Protein AF-X0USW8-F1 (afdb_monomer_lite)

pLDDT: mean 79.64, std 15.4, range [32.97, 94.69]

Radius of gyration: 27.06 Å; chains: 1; bounding box: 82×54×66 Å

Organism: NCBI:txid412755

Secondary structure (DSSP, 8-state):
-PPP---------TT-PPPPPPGGGTS-TTTTSPBPSS-S-----HHHHHTTS------TT---S-----SSS--S--SSGGGTTSSBPPPPP-PPPPPPPPPTT--SPEETTEESS--PPPSS-----

Structure (mmCIF, N/CA/C/O backbone):
data_AF-X0USW8-F1
#
_entry.id   AF-X0USW8-F1
#
loop_
_atom_site.group_PDB
_atom_site.id
_atom_site.type_symbol
_atom_site.label_atom_id
_atom_site.label_alt_id
_atom_site.label_comp_id
_atom_site.label_asym_id
_atom_site.label_entity_id
_atom_site.label_seq_id
_atom_site.pdbx_PDB_ins_code
_atom_site.Cartn_x
_atom_site.Cartn_y
_atom_site.Cartn_z
_atom_site.occupancy
_atom_site.B_iso_or_equiv
_atom_site.auth_seq_id
_atom_site.auth_comp_id
_atom_site.auth_asym_id
_atom_site.auth_atom_id
_atom_site.pdbx_PDB_model_num
ATOM 1 N N . LEU A 1 1 ? -56.163 -27.205 35.505 1.00 39.22 1 LEU A N 1
ATOM 2 C CA . LEU A 1 1 ? -54.730 -26.839 35.547 1.00 39.22 1 LEU A CA 1
ATOM 3 C C . LEU A 1 1 ? -53.957 -27.909 34.789 1.00 39.22 1 LEU A C 1
ATOM 5 O O . LEU A 1 1 ? -53.684 -28.963 35.344 1.00 39.22 1 LEU A O 1
ATOM 9 N N . SER A 1 2 ? -53.730 -27.696 33.495 1.00 36.34 2 SER A N 1
ATOM 10 C CA . SER A 1 2 ? -52.911 -28.572 32.652 1.00 36.34 2 SER A CA 1
ATOM 11 C C . SER A 1 2 ? -51.449 -28.159 32.802 1.00 36.34 2 SER A C 1
ATOM 13 O O . SER A 1 2 ? -51.096 -27.026 32.482 1.00 36.34 2 SER A O 1
ATOM 15 N N . ILE A 1 3 ? -50.621 -29.057 33.325 1.00 52.28 3 ILE A N 1
ATOM 16 C CA . ILE A 1 3 ? -49.174 -28.863 33.450 1.00 52.28 3 ILE A CA 1
ATOM 17 C C . ILE A 1 3 ? -48.558 -29.189 32.080 1.00 52.28 3 ILE A C 1
ATOM 19 O O . ILE A 1 3 ? -48.765 -30.309 31.605 1.00 52.28 3 ILE A O 1
ATOM 23 N N . PRO A 1 4 ? -47.839 -28.267 31.415 1.00 47.16 4 PRO A N 1
ATOM 24 C CA . PRO A 1 4 ? -47.125 -28.609 30.197 1.00 47.16 4 PRO A CA 1
ATOM 25 C C . PRO A 1 4 ? -45.901 -29.451 30.573 1.00 47.16 4 PRO A C 1
ATOM 27 O O . PRO A 1 4 ? -45.059 -29.032 31.365 1.00 47.16 4 PRO A O 1
ATOM 30 N N . PHE A 1 5 ? -45.821 -30.661 30.024 1.00 47.00 5 PHE A N 1
ATOM 31 C CA . PHE A 1 5 ? -44.602 -31.461 30.047 1.00 47.00 5 PHE A CA 1
ATOM 32 C C . PHE A 1 5 ? -43.583 -30.804 29.114 1.00 47.00 5 PHE A C 1
ATOM 34 O O . PHE A 1 5 ? -43.741 -30.826 27.894 1.00 47.00 5 PHE A O 1
ATOM 41 N N . THR A 1 6 ? -42.536 -30.223 29.689 1.00 54.12 6 THR A N 1
ATOM 42 C CA . THR A 1 6 ? -41.354 -29.754 28.963 1.00 54.12 6 THR A CA 1
ATOM 43 C C . THR A 1 6 ? -40.544 -30.979 28.534 1.00 54.12 6 THR A C 1
ATOM 45 O O . THR A 1 6 ? -39.640 -31.430 29.233 1.00 54.12 6 THR A O 1
ATOM 48 N N . GLY A 1 7 ? -40.934 -31.595 27.418 1.00 50.91 7 GLY A N 1
ATOM 49 C CA . GLY A 1 7 ? -40.120 -32.606 26.752 1.00 50.91 7 GLY A CA 1
ATOM 50 C C . GLY A 1 7 ? -38.860 -31.954 26.187 1.00 50.91 7 GLY A C 1
ATOM 51 O O . GLY A 1 7 ? -38.938 -30.891 25.576 1.00 50.91 7 GLY A O 1
ATOM 52 N N . ASN A 1 8 ? -37.704 -32.578 26.414 1.00 57.88 8 ASN A N 1
ATOM 53 C CA . ASN A 1 8 ? -36.429 -32.193 25.815 1.00 57.88 8 ASN A CA 1
ATOM 54 C C . ASN A 1 8 ? -36.551 -32.209 24.284 1.00 57.88 8 ASN A C 1
ATOM 56 O O . ASN A 1 8 ? -36.412 -33.261 23.661 1.00 57.88 8 ASN A O 1
ATOM 60 N N . ASN A 1 9 ? -36.798 -31.049 23.679 1.00 51.72 9 ASN A N 1
ATOM 61 C CA . ASN A 1 9 ? -36.673 -30.862 22.240 1.00 51.72 9 ASN A CA 1
ATOM 62 C C . ASN A 1 9 ? -35.176 -30.831 21.909 1.00 51.72 9 ASN A C 1
ATOM 64 O O . ASN A 1 9 ? -34.565 -29.769 21.844 1.00 51.72 9 ASN A O 1
ATOM 68 N N . MET A 1 10 ? -34.561 -32.005 21.768 1.00 60.75 10 MET A N 1
ATOM 69 C CA . MET A 1 10 ? -33.287 -32.105 21.063 1.00 60.75 10 MET A CA 1
ATOM 70 C C . MET A 1 10 ? -33.632 -31.975 19.587 1.00 60.75 10 MET A C 1
ATOM 72 O O . MET A 1 10 ? -34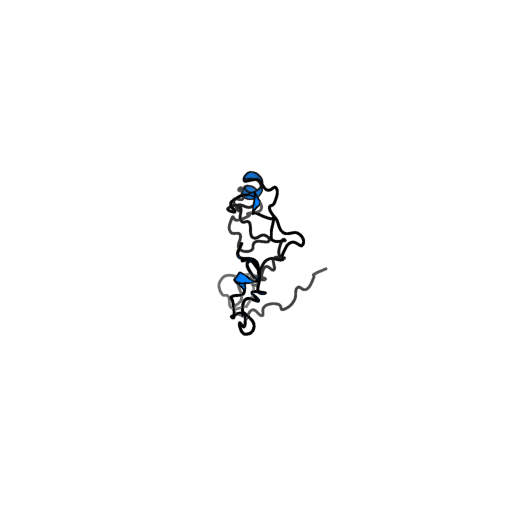.186 -32.898 18.991 1.00 60.75 10 MET A O 1
ATOM 76 N N . GLU A 1 11 ? -33.409 -30.791 19.031 1.00 62.09 11 GLU A N 1
ATOM 77 C CA . GLU A 1 11 ? -33.626 -30.548 17.612 1.00 62.09 11 GLU A CA 1
ATOM 78 C C . GLU A 1 11 ? -32.798 -31.575 16.823 1.00 62.09 11 GLU A C 1
ATOM 80 O O . GLU A 1 11 ? -31.594 -31.705 17.040 1.00 62.09 11 GLU A O 1
ATOM 85 N N . GLY A 1 12 ? -33.465 -32.403 16.013 1.00 58.53 12 GLY A N 1
ATOM 86 C CA . GLY A 1 12 ? -32.943 -33.647 15.433 1.00 58.53 12 GLY A CA 1
ATOM 87 C C . GLY A 1 12 ? -31.860 -33.479 14.360 1.00 58.53 12 GLY A C 1
ATOM 88 O O . GLY A 1 12 ? -31.907 -34.155 13.336 1.00 58.53 12 GLY A O 1
ATOM 89 N N . TYR A 1 13 ? -30.873 -32.612 14.577 1.00 63.47 13 TYR A N 1
ATOM 90 C CA . TYR A 1 13 ? -29.793 -32.281 13.643 1.00 63.47 13 TYR A CA 1
ATOM 91 C C . TYR A 1 13 ? -28.640 -33.301 13.618 1.00 63.47 13 TYR A C 1
ATOM 93 O O . TYR A 1 13 ? -27.564 -33.003 13.113 1.00 63.47 13 TYR A O 1
ATOM 101 N N . ALA A 1 14 ? -28.843 -34.523 14.119 1.00 61.31 14 ALA A N 1
ATOM 102 C CA . ALA A 1 14 ? -27.782 -35.528 14.262 1.00 61.31 14 ALA A CA 1
ATOM 103 C C . ALA A 1 14 ? -27.168 -36.020 12.931 1.00 61.31 14 ALA A C 1
ATOM 105 O O . ALA A 1 14 ? -26.154 -36.709 12.960 1.00 61.31 14 ALA A O 1
ATOM 106 N N . ASN A 1 15 ? -27.771 -35.684 11.784 1.00 61.00 15 ASN A N 1
ATOM 107 C CA . ASN A 1 15 ? -27.358 -36.155 10.458 1.00 61.00 15 ASN A CA 1
ATOM 108 C C . ASN A 1 15 ? -27.121 -35.027 9.437 1.00 61.00 15 ASN A C 1
ATOM 110 O O . ASN A 1 15 ? -27.090 -35.288 8.235 1.00 61.00 15 ASN A O 1
ATOM 114 N N . LEU A 1 16 ? -26.978 -33.778 9.889 1.00 69.62 16 LEU A N 1
ATOM 115 C CA . LEU A 1 16 ? -26.584 -32.681 9.008 1.00 69.62 16 LEU A CA 1
ATOM 116 C C . LEU A 1 16 ? -25.060 -32.606 8.958 1.00 69.62 16 LEU A C 1
ATOM 118 O O . LEU A 1 16 ? -24.411 -32.224 9.929 1.00 69.62 16 LEU A O 1
ATOM 122 N N . THR A 1 17 ? -24.484 -32.984 7.823 1.00 67.44 17 THR A N 1
ATOM 123 C CA . THR A 1 17 ? -23.105 -32.619 7.501 1.00 67.44 17 THR A CA 1
ATOM 124 C C . THR A 1 17 ? -23.129 -31.165 7.029 1.00 67.44 17 THR A C 1
ATOM 126 O O . THR A 1 17 ? -23.944 -30.855 6.154 1.00 67.44 17 THR A O 1
ATOM 129 N N . PRO A 1 18 ? -22.309 -30.261 7.593 1.00 74.00 18 PRO A N 1
ATOM 130 C CA . PRO A 1 18 ? -22.122 -28.940 7.005 1.00 74.00 18 PRO A CA 1
ATOM 131 C C . PRO A 1 18 ? -21.767 -29.113 5.523 1.00 74.00 18 PRO A C 1
ATOM 133 O O . PRO A 1 18 ? -20.947 -29.969 5.192 1.00 74.00 18 PRO A O 1
ATOM 136 N N . GLY A 1 19 ? -22.443 -28.379 4.638 1.00 75.75 19 GLY A N 1
ATOM 137 C CA . GLY A 1 19 ? -22.086 -28.370 3.220 1.00 75.75 19 GLY A CA 1
ATOM 138 C C . GLY A 1 19 ? -20.717 -27.724 3.005 1.00 75.75 19 GLY A C 1
ATOM 139 O O . GLY A 1 19 ? -20.205 -27.047 3.893 1.00 75.75 19 GLY A O 1
ATOM 140 N N . ASP A 1 20 ? -20.139 -27.914 1.821 1.00 81.56 20 ASP A N 1
ATOM 141 C CA . ASP A 1 20 ? -18.942 -27.173 1.427 1.00 81.56 20 ASP A CA 1
ATOM 142 C C . ASP A 1 20 ? -19.333 -25.726 1.103 1.00 81.56 20 ASP A C 1
ATOM 144 O O . ASP A 1 20 ? -20.121 -25.471 0.186 1.00 81.56 20 ASP A O 1
ATOM 148 N N . TYR A 1 21 ? -18.780 -24.786 1.863 1.00 84.12 21 TYR A N 1
ATOM 149 C CA . TYR A 1 21 ? -18.950 -23.354 1.648 1.00 84.12 21 TYR A CA 1
ATOM 150 C C . TYR A 1 21 ? -17.705 -22.768 0.970 1.00 84.12 21 TYR A C 1
ATOM 152 O O . TYR A 1 21 ? -16.600 -23.299 1.121 1.00 84.12 21 TYR A O 1
ATOM 160 N N . PRO A 1 22 ? -17.848 -21.696 0.174 1.00 84.38 22 PRO A N 1
ATOM 161 C CA . PRO A 1 22 ? -16.693 -20.975 -0.338 1.00 84.38 22 PRO A CA 1
ATOM 162 C C . PRO A 1 22 ? -15.870 -20.396 0.819 1.00 84.38 22 PRO A C 1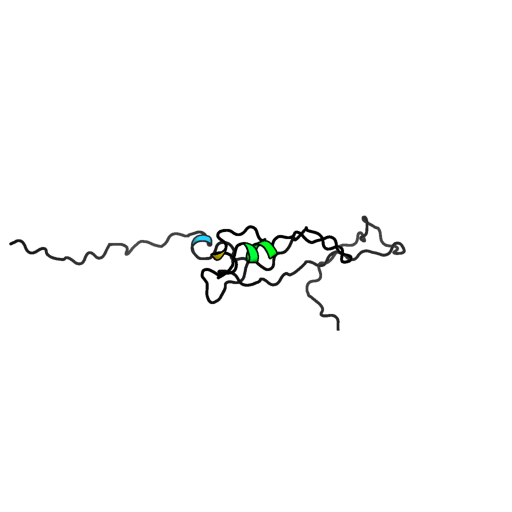
ATOM 164 O O . PRO A 1 22 ? -16.414 -19.962 1.826 1.00 84.38 22 PRO A O 1
ATOM 167 N N . ILE A 1 23 ? -14.549 -20.301 0.637 1.00 83.44 23 ILE A N 1
ATOM 168 C CA . ILE A 1 23 ? -13.623 -19.767 1.653 1.00 83.44 23 ILE A CA 1
ATOM 169 C C . ILE A 1 23 ? -14.012 -18.368 2.161 1.00 83.44 23 ILE A C 1
ATOM 171 O O . ILE A 1 23 ? -13.719 -18.024 3.299 1.00 83.44 23 ILE A O 1
ATOM 175 N N . SER A 1 24 ? -14.713 -17.574 1.345 1.00 81.62 24 SER A N 1
ATOM 176 C CA . SER A 1 24 ? -15.255 -16.264 1.727 1.00 81.62 24 SER A CA 1
ATOM 177 C C . SER A 1 24 ? -16.220 -16.300 2.912 1.00 81.62 24 SER A C 1
ATOM 179 O O . SER A 1 24 ? -16.473 -15.252 3.501 1.00 81.62 24 SER A O 1
ATOM 181 N N . ASP A 1 25 ? -16.768 -17.471 3.235 1.00 83.69 25 ASP A N 1
ATOM 182 C CA . ASP A 1 25 ? -17.688 -17.662 4.355 1.00 83.69 25 ASP A CA 1
ATOM 183 C C . ASP A 1 25 ? -16.927 -17.952 5.663 1.00 83.69 25 ASP A C 1
ATOM 185 O O . ASP A 1 25 ? -17.453 -17.702 6.748 1.00 83.69 25 ASP A O 1
ATOM 189 N N . ASP A 1 26 ? -15.670 -18.401 5.562 1.00 84.00 26 ASP A N 1
ATOM 190 C CA . ASP A 1 26 ? -14.806 -18.751 6.696 1.00 84.00 26 ASP A CA 1
ATOM 191 C C . ASP A 1 26 ? -13.749 -17.679 7.011 1.00 84.00 26 ASP A C 1
ATOM 193 O O . ASP A 1 26 ? -13.251 -17.611 8.139 1.00 84.00 26 ASP A O 1
ATOM 197 N N . VAL A 1 27 ? -13.375 -16.839 6.035 1.00 85.31 27 VAL A N 1
ATOM 198 C CA . VAL A 1 27 ? -12.331 -15.810 6.195 1.00 85.31 27 VAL A CA 1
ATOM 199 C C . VAL A 1 27 ? -12.754 -14.445 5.643 1.00 85.31 27 VAL A C 1
ATOM 201 O O . VAL A 1 27 ? -13.589 -14.367 4.741 1.00 85.31 27 VAL A O 1
ATOM 204 N N . PRO A 1 28 ? -12.145 -13.341 6.124 1.00 84.62 28 PRO A N 1
ATOM 205 C CA . PRO A 1 28 ? -12.363 -12.017 5.553 1.00 84.62 28 PRO A CA 1
ATOM 206 C C . PRO A 1 28 ? -12.080 -11.961 4.043 1.00 84.62 28 PRO A C 1
ATOM 208 O O . PRO A 1 28 ? -11.155 -12.598 3.540 1.00 84.62 28 PRO A O 1
ATOM 211 N N . LEU A 1 29 ? -12.853 -11.138 3.325 1.00 86.38 29 LEU A N 1
ATOM 212 C CA . LEU A 1 29 ? -12.841 -11.054 1.856 1.00 86.38 29 LEU A CA 1
ATOM 213 C C . LEU A 1 29 ? -11.439 -10.865 1.253 1.00 86.38 29 LEU A C 1
ATOM 215 O O . LEU A 1 29 ? -11.136 -11.456 0.219 1.00 86.38 29 LEU A O 1
ATOM 219 N N . LEU A 1 30 ? -10.578 -10.070 1.895 1.00 89.38 30 LEU A N 1
ATOM 220 C CA . LEU A 1 30 ? -9.238 -9.744 1.399 1.00 89.38 30 LEU A CA 1
ATOM 221 C C . LEU A 1 30 ? -8.161 -10.589 2.091 1.00 89.38 30 LEU A C 1
ATOM 223 O O . LEU A 1 30 ? -7.213 -10.068 2.672 1.00 89.38 30 LEU A O 1
ATOM 227 N N . HIS A 1 31 ? -8.298 -11.910 2.001 1.00 87.88 31 HIS A N 1
ATOM 228 C CA . HIS A 1 31 ? -7.372 -12.897 2.574 1.00 87.88 31 HIS A CA 1
ATOM 229 C C . HIS A 1 31 ? -5.955 -12.890 1.969 1.00 87.88 31 HIS A C 1
ATOM 231 O O . HIS A 1 31 ? -5.085 -13.619 2.435 1.00 87.88 31 HIS A O 1
ATOM 2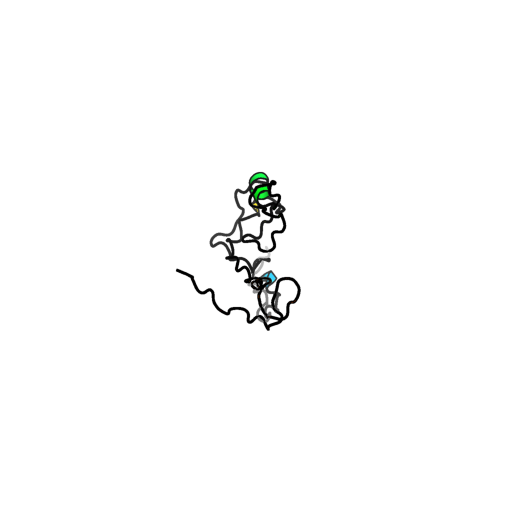37 N N . GLU A 1 32 ? -5.704 -12.065 0.949 1.00 89.06 32 GLU A N 1
ATOM 238 C CA . GLU A 1 32 ? -4.356 -11.784 0.438 1.00 89.06 32 GLU A CA 1
ATOM 239 C C . GLU A 1 32 ? -3.546 -10.833 1.343 1.00 89.06 32 GLU A C 1
ATOM 241 O O . GLU A 1 32 ? -2.328 -10.725 1.186 1.00 89.06 32 GLU A O 1
ATOM 246 N N . TYR A 1 33 ? -4.206 -10.126 2.267 1.00 92.81 33 TYR A N 1
ATOM 247 C CA . TYR A 1 33 ? -3.556 -9.275 3.261 1.00 92.81 33 TYR A CA 1
ATOM 248 C C . TYR A 1 33 ? -3.461 -10.009 4.604 1.00 92.81 33 TYR A C 1
ATOM 250 O O . TYR A 1 33 ? -4.419 -10.682 4.996 1.00 92.81 33 TYR A O 1
ATOM 258 N N . PRO A 1 34 ? -2.348 -9.866 5.348 1.00 94.19 34 PRO A N 1
ATOM 259 C CA . PRO A 1 34 ? -2.245 -10.417 6.692 1.00 94.19 34 PRO A CA 1
ATOM 260 C C . PRO A 1 34 ? -3.346 -9.858 7.601 1.00 94.19 34 PRO A C 1
ATOM 262 O O . PRO A 1 34 ? -3.692 -8.680 7.528 1.00 94.19 34 PRO A O 1
ATOM 265 N N . PHE A 1 35 ? -3.915 -10.698 8.462 1.00 93.56 35 PHE A N 1
ATOM 266 C CA . PHE A 1 35 ? -4.977 -10.277 9.375 1.00 93.56 35 PHE A CA 1
ATOM 267 C C . PHE A 1 35 ? -4.408 -9.654 10.641 1.00 93.56 35 PHE A C 1
ATOM 269 O O . PHE A 1 35 ? -3.474 -10.194 11.239 1.00 93.56 35 PHE A O 1
ATOM 276 N N . LYS A 1 36 ? -5.053 -8.581 11.109 1.00 92.19 36 LYS A N 1
ATOM 277 C CA . LYS A 1 36 ? -4.742 -8.011 12.419 1.00 92.19 36 LYS A CA 1
ATOM 278 C C . LYS A 1 36 ? -5.039 -9.014 13.520 1.00 92.19 36 LYS A C 1
ATOM 280 O O . LYS A 1 36 ? -6.099 -9.635 13.546 1.00 92.19 36 LYS A O 1
ATOM 285 N N . LYS A 1 37 ? -4.147 -9.088 14.511 1.00 92.38 37 LYS A N 1
ATOM 286 C CA . LYS A 1 37 ? -4.376 -9.889 15.728 1.00 92.38 37 LYS A CA 1
ATOM 287 C C . LYS A 1 37 ? -5.670 -9.491 16.445 1.00 92.38 37 LYS A C 1
ATOM 289 O O . LYS A 1 37 ? -6.377 -10.351 16.958 1.00 92.38 37 LYS A O 1
ATOM 294 N N . ASN A 1 38 ? -5.954 -8.191 16.486 1.00 91.62 38 ASN A N 1
ATOM 295 C CA . ASN A 1 38 ? -7.183 -7.636 17.038 1.00 91.62 38 ASN A CA 1
ATOM 296 C C . ASN A 1 38 ? -7.924 -6.926 15.905 1.00 91.62 38 ASN A C 1
ATOM 298 O O . ASN A 1 38 ? -7.539 -5.825 15.516 1.00 91.62 38 ASN A O 1
ATOM 302 N N . MET A 1 39 ? -8.948 -7.581 15.364 1.00 91.44 39 MET A N 1
ATOM 303 C CA . MET A 1 39 ? -9.805 -7.015 14.325 1.00 91.44 39 MET A CA 1
ATOM 304 C C . MET A 1 39 ? -10.911 -6.167 14.951 1.00 91.44 39 MET A C 1
ATOM 306 O O . MET A 1 39 ? -11.469 -6.528 15.990 1.00 91.44 39 MET A O 1
ATOM 310 N N . GLY A 1 40 ? -11.255 -5.059 14.306 1.00 92.06 40 GLY A N 1
ATOM 311 C CA . GLY A 1 40 ? -12.339 -4.191 14.749 1.00 92.06 40 GLY A CA 1
ATOM 312 C C . GLY A 1 40 ? -12.502 -2.978 13.848 1.00 92.06 40 GLY A C 1
ATOM 313 O O . GLY A 1 40 ? -11.902 -2.904 12.777 1.00 92.06 40 GLY A O 1
ATOM 314 N N . VAL A 1 41 ? -13.312 -2.027 14.302 1.00 93.62 41 VAL A N 1
ATOM 315 C CA . VAL A 1 41 ? -13.325 -0.683 13.723 1.00 93.62 41 VAL A CA 1
ATOM 316 C C . VAL A 1 41 ? -12.055 0.062 14.136 1.00 93.62 41 VAL A C 1
ATOM 318 O O . VAL A 1 41 ? -11.544 -0.124 15.242 1.00 93.62 41 VAL A O 1
ATOM 321 N N . SER A 1 42 ? -11.520 0.864 13.229 1.00 92.44 42 SER A N 1
ATOM 322 C CA . SER A 1 42 ? -10.430 1.794 13.484 1.00 92.44 42 SER A CA 1
ATOM 323 C C . SER A 1 42 ? -10.971 3.149 13.938 1.00 92.44 42 SER A C 1
ATOM 325 O O . SER A 1 42 ? -12.154 3.453 13.803 1.00 92.44 42 SER A O 1
ATOM 327 N N . GLU A 1 43 ? -10.072 3.991 14.439 1.00 94.69 43 GLU A N 1
ATOM 328 C CA . GLU A 1 43 ? -10.358 5.400 14.728 1.00 94.69 43 GLU A CA 1
ATOM 329 C C . GLU A 1 43 ? -10.122 6.300 13.499 1.00 94.69 43 GLU A C 1
ATOM 331 O O . GLU A 1 43 ? -10.043 7.519 13.634 1.00 94.69 43 GLU A O 1
ATOM 336 N N . ASN A 1 44 ? -9.996 5.718 12.296 1.00 93.06 44 ASN A N 1
ATOM 337 C CA . ASN A 1 44 ? -9.720 6.486 11.087 1.00 93.06 44 ASN A CA 1
ATOM 338 C C . ASN A 1 44 ? -10.876 7.430 10.755 1.00 93.06 44 ASN A C 1
ATOM 340 O O . ASN A 1 44 ? -12.044 7.040 10.659 1.00 93.06 44 ASN A O 1
ATOM 344 N N . THR A 1 45 ? -10.517 8.669 10.452 1.00 94.56 45 THR A N 1
ATOM 345 C CA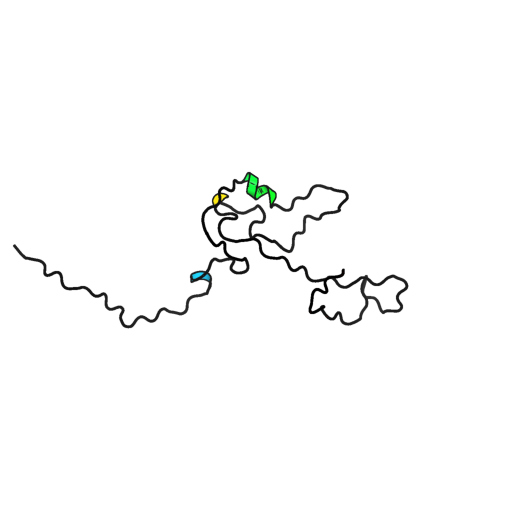 . THR A 1 45 ? -11.407 9.643 9.831 1.00 94.56 45 THR A CA 1
ATOM 346 C C . THR A 1 45 ? -11.343 9.553 8.302 1.00 94.56 45 THR A C 1
ATOM 348 O O . THR A 1 45 ? -10.453 8.934 7.712 1.00 94.56 45 THR A O 1
ATOM 351 N N . TYR A 1 46 ? -12.293 10.201 7.617 1.00 93.44 46 TYR A N 1
ATOM 352 C CA . TYR A 1 46 ? -12.211 10.359 6.160 1.00 93.44 46 TYR A CA 1
ATOM 353 C C . TYR A 1 46 ? -10.963 11.147 5.735 1.00 93.44 46 TYR A C 1
ATOM 355 O O . TYR A 1 46 ? -10.435 10.895 4.654 1.00 93.44 46 TYR A O 1
ATOM 363 N N . GLU A 1 47 ? -10.485 12.068 6.579 1.00 92.88 47 GLU A N 1
ATOM 364 C CA . GLU A 1 47 ? -9.246 12.810 6.342 1.00 92.88 47 GLU A CA 1
ATOM 365 C C . GLU A 1 47 ? -8.045 11.861 6.368 1.00 92.88 47 GLU A C 1
ATOM 367 O O . GLU A 1 47 ? -7.289 11.829 5.395 1.00 92.88 47 GLU A O 1
ATOM 372 N N . ASP A 1 48 ? -7.951 10.995 7.384 1.00 92.75 48 ASP A N 1
ATOM 373 C CA . ASP A 1 48 ? -6.886 9.986 7.486 1.00 92.75 48 ASP A CA 1
ATOM 374 C C . ASP A 1 48 ? -6.870 9.060 6.268 1.00 92.75 48 ASP A C 1
ATOM 376 O O . ASP A 1 48 ? -5.819 8.811 5.675 1.00 92.75 48 ASP A O 1
ATOM 380 N N . ASN A 1 49 ? -8.043 8.593 5.831 1.00 91.75 49 ASN A N 1
ATOM 381 C CA . ASN A 1 49 ? -8.147 7.718 4.666 1.00 91.75 49 ASN A CA 1
ATOM 382 C C . ASN A 1 49 ? -7.774 8.440 3.369 1.00 91.75 49 ASN A C 1
ATOM 384 O O . ASN A 1 49 ? -7.112 7.845 2.522 1.00 91.75 49 ASN A O 1
ATOM 388 N N . SER A 1 50 ? -8.135 9.715 3.212 1.00 89.44 50 SER A N 1
ATOM 389 C CA . SER A 1 50 ? -7.851 10.466 1.983 1.00 89.44 50 SER A CA 1
ATOM 390 C C . SER A 1 50 ? -6.352 10.556 1.658 1.00 89.44 50 SER A C 1
ATOM 392 O O . SER A 1 50 ? -5.988 10.638 0.486 1.00 89.44 50 SER A O 1
ATOM 394 N N . THR A 1 51 ? -5.480 10.452 2.669 1.00 88.69 51 THR A N 1
ATOM 395 C CA . THR A 1 51 ? -4.017 10.461 2.493 1.00 88.69 51 THR A CA 1
ATOM 396 C C . THR A 1 51 ? -3.484 9.263 1.700 1.00 88.69 51 THR A C 1
ATOM 398 O O . THR A 1 51 ? -2.427 9.361 1.082 1.00 88.69 51 THR A O 1
ATOM 401 N N . TYR A 1 52 ? -4.231 8.154 1.661 1.00 88.19 52 TYR A N 1
ATOM 402 C CA . TYR A 1 52 ? -3.896 6.963 0.876 1.00 88.19 52 TYR A CA 1
ATOM 403 C C . TYR A 1 52 ? -4.249 7.113 -0.609 1.00 88.19 52 TYR A C 1
ATOM 405 O O . TYR A 1 52 ? -3.863 6.270 -1.421 1.00 88.19 52 TYR A O 1
ATOM 413 N N . TYR A 1 53 ? -4.989 8.160 -0.987 1.00 90.12 53 TYR A N 1
ATOM 414 C CA . TYR A 1 53 ? -5.363 8.381 -2.376 1.00 90.12 53 TYR A CA 1
ATOM 415 C C . TYR A 1 53 ? -4.128 8.813 -3.187 1.00 90.12 53 TYR A C 1
ATOM 417 O O . TYR A 1 53 ? -3.454 9.772 -2.804 1.00 90.12 53 TYR A O 1
ATOM 425 N N . PRO A 1 54 ? -3.803 8.150 -4.314 1.00 85.44 54 PRO A N 1
ATOM 426 C CA . PRO A 1 54 ? -2.513 8.297 -4.983 1.00 85.44 54 PRO A CA 1
ATOM 427 C C . PRO A 1 54 ? -2.492 9.532 -5.894 1.00 85.44 54 PRO A C 1
ATOM 429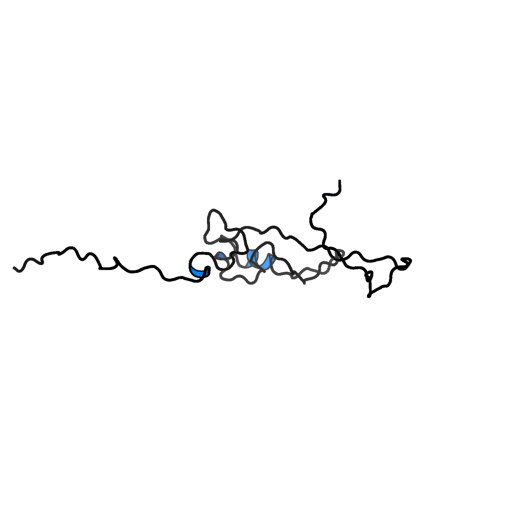 O O . PRO A 1 54 ? -2.309 9.432 -7.106 1.00 85.44 54 PRO A O 1
ATOM 432 N N . VAL A 1 55 ? -2.726 10.712 -5.323 1.00 82.06 55 VAL A N 1
ATOM 433 C CA . VAL A 1 55 ? -2.569 12.004 -5.998 1.00 82.06 55 VAL A CA 1
ATOM 434 C C . VAL A 1 55 ? -1.305 12.644 -5.454 1.00 82.06 55 VAL A C 1
ATOM 436 O O . VAL A 1 55 ? -1.318 13.376 -4.465 1.00 82.06 55 VAL A O 1
ATOM 439 N N . PHE A 1 56 ? -0.189 12.341 -6.105 1.00 78.94 56 PHE A N 1
ATOM 440 C CA . PHE A 1 56 ? 1.099 12.920 -5.767 1.00 78.94 56 PHE A CA 1
ATOM 441 C C . PHE A 1 56 ? 1.246 14.275 -6.463 1.00 78.94 56 PHE A C 1
ATOM 443 O O . PHE A 1 56 ? 0.939 14.435 -7.647 1.00 78.94 56 PHE A O 1
ATOM 450 N N . GLY A 1 57 ? 1.700 15.279 -5.713 1.00 71.44 57 GLY A N 1
ATOM 451 C CA . GLY A 1 57 ? 2.039 16.580 -6.281 1.00 71.44 57 GLY A CA 1
ATOM 452 C C . GLY A 1 57 ? 3.240 16.481 -7.225 1.00 71.44 57 GLY A C 1
ATOM 453 O O . GLY A 1 57 ? 4.102 15.614 -7.074 1.00 71.44 57 GLY A O 1
ATOM 454 N N . SER A 1 58 ? 3.331 17.405 -8.182 1.00 74.31 58 SER A N 1
ATOM 455 C CA . SER A 1 58 ? 4.499 17.514 -9.057 1.00 74.31 58 SER A CA 1
ATOM 456 C C . SER A 1 58 ? 5.756 17.777 -8.224 1.00 74.31 58 SER A C 1
ATOM 458 O O . SER A 1 58 ? 5.881 18.828 -7.596 1.00 74.31 58 SER A O 1
ATOM 460 N N . SER A 1 59 ? 6.697 16.832 -8.221 1.00 74.94 59 SER A N 1
ATOM 461 C CA . SER A 1 59 ? 7.975 16.958 -7.514 1.00 74.94 59 SER A CA 1
ATOM 462 C C . SER A 1 59 ? 9.145 16.516 -8.395 1.00 74.94 59 SER A C 1
ATOM 464 O O . SER A 1 59 ? 8.964 15.791 -9.373 1.00 74.94 59 SER A O 1
ATOM 466 N N . TYR A 1 60 ? 10.360 16.940 -8.030 1.00 75.31 60 TYR A N 1
ATOM 467 C CA . TYR A 1 60 ? 11.595 16.560 -8.729 1.00 75.31 60 TYR A CA 1
ATOM 468 C C . TYR A 1 60 ? 11.795 15.034 -8.798 1.00 75.31 60 TYR A C 1
ATOM 470 O O . TYR A 1 60 ? 12.379 14.540 -9.755 1.00 75.31 60 TYR A O 1
ATOM 478 N N . GLY A 1 61 ? 11.259 14.284 -7.826 1.00 74.19 61 GLY A N 1
ATOM 479 C CA . GLY A 1 61 ? 11.350 12.822 -7.765 1.00 74.19 61 GLY A CA 1
ATOM 480 C C . GLY A 1 61 ? 10.511 12.066 -8.802 1.00 74.19 61 GLY A C 1
ATOM 481 O O . GLY A 1 61 ? 10.587 10.845 -8.834 1.00 74.19 61 GLY A O 1
ATOM 482 N N . GLN A 1 62 ? 9.722 12.756 -9.639 1.00 71.31 62 GLN A N 1
ATOM 483 C CA . GLN A 1 62 ? 8.902 12.155 -10.706 1.00 71.31 62 GLN A CA 1
ATOM 484 C C . GLN A 1 62 ? 7.982 11.010 -10.238 1.00 71.31 62 GLN A C 1
ATOM 486 O O . GLN A 1 62 ? 7.728 10.058 -10.975 1.00 71.31 62 GLN A O 1
ATOM 491 N N . TYR A 1 63 ? 7.448 11.097 -9.017 1.00 73.50 63 TYR A N 1
ATOM 492 C CA . TYR A 1 63 ? 6.457 10.132 -8.546 1.00 73.50 63 TYR A CA 1
ATOM 493 C C . TYR A 1 63 ? 5.210 10.183 -9.435 1.00 73.50 63 TYR A C 1
ATOM 495 O O . TYR A 1 63 ? 4.668 11.257 -9.702 1.00 73.50 63 TYR A O 1
ATOM 503 N N . THR A 1 64 ? 4.764 9.020 -9.910 1.00 76.75 64 THR A N 1
ATOM 504 C CA . THR A 1 64 ? 3.562 8.903 -10.746 1.00 76.75 64 THR A CA 1
ATOM 505 C C . THR A 1 64 ? 2.388 8.408 -9.911 1.00 76.75 64 THR A C 1
ATOM 507 O O . THR A 1 64 ? 2.566 7.613 -8.993 1.00 76.75 64 THR A O 1
ATOM 510 N N . ASN A 1 65 ? 1.171 8.813 -10.272 1.00 79.38 65 ASN A N 1
ATOM 511 C CA . ASN A 1 65 ? -0.066 8.380 -9.607 1.00 79.38 65 ASN A CA 1
ATOM 512 C C . ASN A 1 65 ? -0.439 6.908 -9.900 1.00 79.38 65 ASN A C 1
ATOM 514 O O . ASN A 1 65 ? -1.494 6.433 -9.486 1.00 79.38 65 ASN A O 1
ATOM 518 N N . ASN A 1 66 ? 0.410 6.169 -10.624 1.00 82.62 66 ASN A N 1
ATOM 519 C CA . ASN A 1 66 ? 0.164 4.786 -11.021 1.00 82.62 66 ASN A CA 1
ATOM 520 C C . ASN A 1 66 ? 0.665 3.811 -9.943 1.00 82.62 66 ASN A C 1
ATOM 522 O O . ASN A 1 66 ? 1.715 3.184 -10.091 1.00 82.62 66 ASN A O 1
ATOM 526 N N . VAL A 1 67 ? -0.096 3.671 -8.855 1.00 86.81 67 VAL A N 1
ATOM 527 C CA . VAL A 1 67 ? 0.194 2.695 -7.792 1.00 86.81 67 VAL A CA 1
ATOM 528 C C . VAL A 1 67 ? -0.381 1.330 -8.170 1.00 86.81 67 VAL A C 1
ATOM 530 O O . VAL A 1 67 ? -1.595 1.125 -8.168 1.00 86.81 67 VAL A O 1
ATOM 533 N N . ARG A 1 68 ? 0.503 0.386 -8.511 1.00 86.50 68 ARG A N 1
ATOM 534 C CA . ARG A 1 68 ? 0.127 -0.992 -8.878 1.00 86.50 68 ARG A CA 1
ATOM 535 C C . ARG A 1 68 ? 0.047 -1.939 -7.681 1.00 86.50 68 ARG A C 1
ATOM 537 O O . ARG A 1 68 ? -0.788 -2.837 -7.680 1.00 86.50 68 ARG A O 1
ATOM 544 N N . TYR A 1 69 ? 0.918 -1.757 -6.692 1.00 89.06 69 TYR A N 1
ATOM 545 C CA . TYR A 1 69 ? 1.015 -2.626 -5.523 1.00 89.06 69 TYR A CA 1
ATOM 546 C C . TYR A 1 69 ? 0.695 -1.828 -4.265 1.00 89.06 69 TYR A C 1
ATOM 548 O O . TYR A 1 69 ? 1.295 -0.783 -4.026 1.00 89.06 69 TYR A O 1
ATOM 556 N N . TRP A 1 70 ? -0.249 -2.330 -3.474 1.00 91.31 70 TRP A N 1
ATOM 557 C CA . TRP A 1 70 ? -0.757 -1.660 -2.283 1.00 91.31 70 TRP A CA 1
ATOM 558 C C . TRP A 1 70 ? -0.395 -2.460 -1.039 1.00 91.31 70 TRP A C 1
ATOM 560 O O . TRP A 1 70 ? -0.749 -3.634 -0.950 1.00 91.31 70 TRP A O 1
ATOM 570 N N . ALA A 1 71 ? 0.284 -1.830 -0.079 1.00 92.38 71 ALA A N 1
ATOM 571 C CA . ALA A 1 71 ? 0.629 -2.464 1.195 1.00 92.38 71 ALA A CA 1
ATOM 572 C C . ALA A 1 71 ? -0.619 -2.700 2.053 1.00 92.38 71 ALA A C 1
ATOM 574 O O . ALA A 1 71 ? -0.715 -3.706 2.743 1.00 92.38 71 ALA A O 1
ATOM 575 N N . THR A 1 72 ? -1.609 -1.817 1.944 1.00 91.94 72 THR A N 1
ATOM 576 C CA . THR A 1 72 ? -2.877 -1.904 2.670 1.00 91.94 72 THR A CA 1
ATOM 577 C C . THR A 1 72 ? -4.023 -2.051 1.666 1.00 91.94 72 THR A C 1
ATO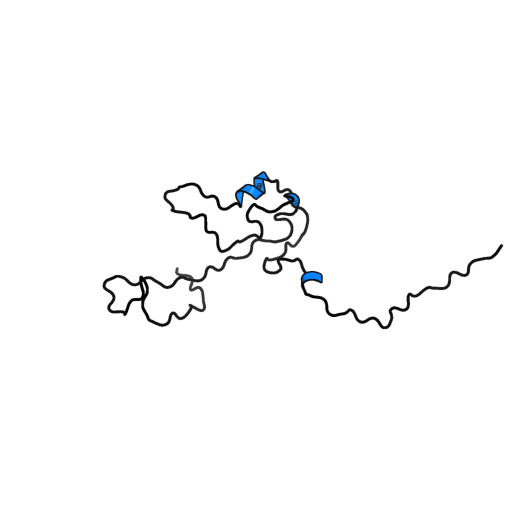M 579 O O . THR A 1 72 ? -3.881 -1.650 0.509 1.00 91.94 72 THR A O 1
ATOM 582 N N . PRO A 1 73 ? -5.177 -2.595 2.070 1.00 91.44 73 PRO A N 1
ATOM 583 C CA . PRO A 1 73 ? -6.357 -2.624 1.210 1.00 91.44 73 PRO A CA 1
ATOM 584 C C . PRO A 1 73 ? -7.024 -1.245 1.051 1.00 91.44 73 PRO A C 1
ATOM 586 O O . PRO A 1 73 ? -7.954 -1.099 0.259 1.00 91.44 73 PRO A O 1
ATOM 589 N N . ASN A 1 74 ? -6.592 -0.229 1.805 1.00 91.62 74 ASN A N 1
ATOM 590 C CA . ASN A 1 74 ? -7.132 1.121 1.728 1.00 91.62 74 ASN A CA 1
ATOM 591 C C . ASN A 1 74 ? -6.378 1.941 0.673 1.00 91.62 74 ASN A C 1
ATOM 593 O O . ASN A 1 74 ? -5.224 2.313 0.866 1.00 91.62 74 ASN A O 1
ATOM 597 N N . ASN A 1 75 ? -7.064 2.274 -0.417 1.00 91.19 75 ASN A N 1
ATOM 598 C CA . ASN A 1 75 ? -6.571 3.152 -1.483 1.00 91.19 75 ASN A CA 1
ATOM 599 C C . ASN A 1 75 ? -7.084 4.601 -1.351 1.00 91.19 75 ASN A C 1
ATOM 601 O O . ASN A 1 75 ? -7.076 5.360 -2.319 1.00 91.19 75 ASN A O 1
ATOM 605 N N . GLY A 1 76 ? -7.626 4.953 -0.184 1.00 91.00 76 GLY A N 1
ATOM 606 C CA . GLY A 1 76 ? -8.223 6.252 0.117 1.00 91.00 76 GLY A CA 1
ATOM 607 C C . GLY A 1 76 ? -9.671 6.434 -0.330 1.00 91.00 76 GLY A C 1
ATOM 608 O O . GLY A 1 76 ? -10.245 7.495 -0.100 1.00 91.00 76 GLY A O 1
ATOM 609 N N . GLN A 1 77 ? -10.293 5.407 -0.917 1.00 90.50 77 GLN A N 1
ATOM 610 C CA . GLN A 1 77 ? -11.727 5.395 -1.244 1.00 90.50 77 GLN A CA 1
ATOM 611 C C . GLN A 1 77 ? -12.563 4.541 -0.280 1.00 90.50 77 GLN A C 1
ATOM 613 O O . GLN A 1 77 ? -13.765 4.369 -0.479 1.00 90.50 77 GLN A O 1
ATOM 618 N N . CYS A 1 78 ? -11.937 3.983 0.755 1.00 88.56 78 CYS A N 1
ATOM 619 C CA . CYS A 1 78 ? -12.615 3.124 1.712 1.00 88.56 78 CYS A CA 1
ATOM 620 C C . CYS A 1 78 ? -13.675 3.899 2.526 1.00 88.56 78 CYS A C 1
ATOM 622 O O . CYS A 1 78 ? -13.442 5.019 2.989 1.00 88.56 78 CYS A O 1
ATOM 624 N N . SER A 1 79 ? -14.858 3.294 2.674 1.00 90.94 79 SER A N 1
ATOM 625 C CA . SER A 1 79 ? -16.019 3.868 3.359 1.00 90.94 79 SER A CA 1
ATOM 626 C C . SER A 1 79 ? -16.904 2.756 3.951 1.00 90.94 79 SER A C 1
ATOM 628 O O . SER A 1 79 ? -17.127 1.760 3.257 1.00 90.94 79 SER A O 1
ATOM 630 N N . PRO A 1 80 ? -17.444 2.905 5.178 1.00 92.31 80 PRO A N 1
ATOM 631 C CA . PRO A 1 80 ? -17.242 4.025 6.107 1.00 92.31 80 PRO A CA 1
ATOM 632 C C . PRO A 1 80 ? -15.811 4.081 6.655 1.00 92.31 80 PRO A C 1
ATOM 634 O O . PRO A 1 80 ? -15.131 3.059 6.717 1.00 92.31 80 PRO A O 1
ATOM 637 N N . ALA A 1 81 ? -15.351 5.270 7.057 1.00 92.75 81 ALA A N 1
ATOM 638 C CA . ALA A 1 81 ? -13.941 5.485 7.391 1.00 92.75 81 ALA A CA 1
ATOM 639 C C . ALA A 1 81 ? -13.412 4.583 8.522 1.00 92.75 81 ALA A C 1
ATOM 641 O O . ALA A 1 81 ? -12.295 4.079 8.426 1.00 92.75 81 ALA A O 1
ATOM 642 N N . GLU A 1 82 ? -14.253 4.311 9.519 1.00 92.38 82 GLU A N 1
ATOM 643 C CA . GLU A 1 82 ? -13.965 3.450 10.673 1.00 92.38 82 GLU A CA 1
ATOM 644 C C . GLU A 1 82 ? -13.751 1.970 10.308 1.00 92.38 82 GLU A C 1
ATOM 646 O O . GLU A 1 82 ? -13.204 1.206 11.092 1.00 92.38 82 GLU A O 1
ATOM 651 N N . PHE A 1 83 ? -14.150 1.521 9.114 1.00 90.75 83 PHE A N 1
ATOM 652 C CA . PHE A 1 83 ? -13.866 0.152 8.662 1.00 90.75 83 PHE A CA 1
ATOM 653 C C . PHE A 1 83 ? -12.509 0.033 7.955 1.00 90.75 83 PHE A C 1
ATOM 655 O O . PHE A 1 83 ? -12.051 -1.069 7.641 1.00 90.75 83 PHE A O 1
ATOM 662 N N . CYS A 1 84 ? -11.829 1.153 7.722 1.00 91.12 84 CYS A N 1
ATOM 663 C CA . CYS A 1 84 ? -10.569 1.201 6.999 1.00 91.12 84 CYS A CA 1
ATOM 664 C C . CYS A 1 84 ? -9.400 1.010 7.968 1.00 91.12 84 CYS A C 1
ATOM 666 O O . CYS A 1 84 ? -9.318 1.673 8.996 1.00 91.12 84 CYS A O 1
ATOM 668 N N . GLY A 1 85 ? -8.488 0.083 7.666 1.00 90.56 85 GLY A N 1
ATOM 669 C CA . GLY A 1 85 ? -7.310 -0.172 8.506 1.00 90.56 85 GLY A CA 1
ATOM 670 C C . GLY A 1 85 ? -7.586 -0.910 9.824 1.00 90.56 85 GLY A C 1
ATOM 671 O O . GLY A 1 85 ? -6.669 -1.071 10.624 1.00 90.56 85 GLY A O 1
ATOM 672 N N . GLY A 1 86 ? -8.812 -1.378 10.072 1.00 92.50 86 GLY A N 1
ATOM 673 C CA . GLY A 1 86 ? -9.169 -2.110 11.296 1.00 92.50 86 GLY A CA 1
ATOM 674 C C . GLY A 1 86 ? -9.024 -3.638 11.217 1.00 92.50 86 GLY A C 1
ATOM 675 O O . GLY A 1 86 ? -8.928 -4.304 12.245 1.00 92.50 86 GLY A O 1
ATOM 676 N N . LEU A 1 87 ? -8.979 -4.203 10.005 1.00 92.25 87 LEU A N 1
ATOM 677 C CA . LEU A 1 87 ? -9.058 -5.657 9.782 1.00 92.25 87 LEU A CA 1
ATOM 678 C C . LEU A 1 87 ? -7.743 -6.297 9.315 1.00 92.25 87 LEU A C 1
ATOM 680 O O . LEU A 1 87 ? -7.451 -7.438 9.669 1.00 92.25 87 LEU A O 1
ATOM 684 N N . TYR A 1 88 ? -6.947 -5.566 8.537 1.00 93.56 88 TYR A N 1
ATOM 685 C CA . TYR A 1 88 ? -5.771 -6.093 7.846 1.00 93.56 88 TYR A CA 1
ATOM 686 C C . TYR A 1 88 ? -4.515 -5.320 8.247 1.00 93.56 88 TYR A C 1
ATOM 688 O O . TYR A 1 88 ? -4.575 -4.101 8.431 1.00 93.56 88 TYR A O 1
ATOM 696 N N . ASP A 1 89 ? -3.409 -6.040 8.403 1.00 94.12 89 ASP A N 1
ATOM 697 C CA . ASP A 1 89 ? -2.062 -5.496 8.537 1.00 94.12 89 ASP A CA 1
ATOM 698 C C . ASP A 1 89 ? -1.459 -5.220 7.153 1.00 94.12 89 ASP A C 1
ATOM 700 O O . ASP A 1 89 ? -1.932 -5.714 6.123 1.00 94.12 89 ASP A O 1
ATOM 704 N N . ASP A 1 90 ? -0.388 -4.431 7.137 1.00 93.88 90 ASP A N 1
ATOM 705 C CA . ASP A 1 90 ? 0.331 -4.113 5.912 1.00 93.88 90 ASP A CA 1
ATOM 706 C C . ASP A 1 90 ? 1.007 -5.370 5.355 1.00 93.88 90 ASP A C 1
ATOM 708 O O . ASP A 1 90 ? 1.801 -6.037 6.029 1.00 93.88 90 ASP A O 1
ATOM 712 N N . LYS A 1 91 ? 0.717 -5.693 4.094 1.00 93.69 91 LYS A N 1
ATOM 713 C CA . LYS A 1 91 ? 1.415 -6.762 3.384 1.00 93.69 91 LYS A CA 1
ATOM 714 C C . LYS A 1 91 ? 2.771 -6.275 2.894 1.00 93.69 91 LYS A C 1
ATOM 716 O O . LYS A 1 91 ? 2.919 -5.149 2.415 1.00 93.69 91 LYS A O 1
ATOM 721 N N . LYS A 1 92 ? 3.762 -7.165 2.941 1.00 92.75 92 LYS A N 1
ATOM 722 C CA . LYS A 1 92 ? 5.047 -6.941 2.277 1.00 92.75 92 LYS A CA 1
ATOM 723 C C . LYS A 1 92 ? 4.808 -6.862 0.768 1.00 92.75 92 LYS A C 1
ATOM 725 O O . LYS A 1 92 ? 4.230 -7.775 0.183 1.00 92.75 92 LYS A O 1
ATOM 730 N N . ILE A 1 93 ? 5.245 -5.772 0.143 1.00 90.62 93 ILE A N 1
ATOM 731 C CA . ILE A 1 93 ? 5.177 -5.624 -1.310 1.00 90.62 93 ILE A CA 1
ATOM 732 C C . ILE A 1 93 ? 6.429 -6.248 -1.920 1.00 90.62 93 ILE A C 1
ATOM 734 O O . ILE A 1 93 ? 7.539 -5.773 -1.693 1.00 90.62 93 ILE A O 1
ATOM 738 N N . GLU A 1 94 ? 6.236 -7.275 -2.738 1.00 85.69 94 GLU A N 1
ATOM 739 C CA . GLU A 1 94 ? 7.289 -7.847 -3.573 1.00 85.69 94 GLU A CA 1
ATOM 740 C C . GLU A 1 94 ? 7.108 -7.321 -4.997 1.00 85.69 94 GLU A C 1
ATOM 742 O O . GLU A 1 94 ? 6.245 -7.774 -5.750 1.00 85.69 94 GLU A O 1
ATOM 747 N N . VAL A 1 95 ? 7.876 -6.283 -5.342 1.00 83.44 95 VAL A N 1
ATOM 748 C CA . VAL A 1 95 ? 7.866 -5.727 -6.697 1.00 83.44 95 VAL A CA 1
ATOM 749 C C . VAL A 1 95 ? 8.735 -6.624 -7.577 1.00 83.44 95 VAL A C 1
ATOM 751 O O . VAL A 1 95 ? 9.916 -6.784 -7.273 1.00 83.44 95 VAL A O 1
ATOM 754 N N . PRO A 1 96 ? 8.194 -7.199 -8.665 1.00 81.31 96 PRO A N 1
ATOM 755 C CA . PRO A 1 96 ? 8.997 -7.997 -9.576 1.00 81.31 96 PRO A CA 1
ATOM 756 C C . PRO A 1 96 ? 10.068 -7.120 -10.228 1.00 81.31 96 PRO A C 1
ATOM 758 O O . PRO A 1 96 ? 9.767 -6.018 -10.713 1.00 81.31 96 PRO A O 1
ATOM 761 N N . GLU A 1 97 ? 11.302 -7.625 -10.258 1.00 77.75 97 GLU A N 1
ATOM 762 C CA . GLU A 1 97 ? 12.411 -6.947 -10.921 1.00 77.75 97 GLU A CA 1
ATOM 763 C C . GLU A 1 97 ? 12.067 -6.740 -12.400 1.00 77.75 97 GLU A C 1
ATOM 765 O O . GLU A 1 97 ? 11.584 -7.641 -13.093 1.00 77.75 97 GLU A O 1
ATOM 770 N N . GLN A 1 98 ? 12.259 -5.511 -12.872 1.00 76.19 98 GLN A N 1
ATOM 771 C CA . GLN A 1 98 ? 12.103 -5.207 -14.285 1.00 76.19 98 GLN A CA 1
ATOM 772 C C . GLN A 1 98 ? 13.348 -5.691 -15.034 1.00 76.19 98 GLN A C 1
ATOM 774 O O . GLN A 1 98 ? 14.452 -5.610 -14.493 1.00 76.19 98 GLN A O 1
ATOM 779 N N . PRO A 1 99 ? 13.211 -6.156 -16.286 1.00 78.06 99 PRO A N 1
ATOM 780 C CA . PRO A 1 99 ? 14.374 -6.489 -17.092 1.00 78.06 99 PRO A CA 1
ATOM 781 C C . PRO A 1 99 ? 15.339 -5.309 -17.180 1.00 78.06 99 PRO A C 1
ATOM 783 O O . PRO A 1 99 ? 14.924 -4.166 -17.373 1.00 78.06 99 PRO A O 1
ATOM 786 N N . LYS A 1 100 ? 16.636 -5.590 -17.040 1.00 80.56 100 LYS A N 1
ATOM 787 C CA . LYS A 1 100 ? 17.673 -4.558 -17.097 1.00 80.56 100 LYS A CA 1
ATOM 788 C C . LYS A 1 100 ? 17.795 -4.030 -18.525 1.00 80.56 100 LYS A C 1
ATOM 790 O O . LYS A 1 100 ? 17.862 -4.795 -19.489 1.00 80.56 100 LYS A O 1
ATOM 795 N N . GLU A 1 101 ? 17.812 -2.709 -18.658 1.00 86.69 101 GLU A N 1
ATOM 796 C CA . GLU A 1 101 ? 18.070 -2.050 -19.935 1.00 86.69 101 GLU A CA 1
ATOM 797 C C . GLU A 1 101 ? 19.514 -2.306 -20.376 1.00 86.69 101 GLU A C 1
ATOM 799 O O . GLU A 1 101 ? 20.435 -2.330 -19.555 1.00 86.69 101 GLU A O 1
ATOM 804 N N . ILE A 1 102 ? 19.730 -2.476 -21.681 1.00 87.50 102 ILE A N 1
ATOM 805 C CA . ILE A 1 102 ? 21.074 -2.684 -22.232 1.00 87.50 102 ILE A CA 1
ATOM 806 C C . ILE A 1 102 ? 21.618 -1.389 -22.855 1.00 87.50 102 ILE A C 1
ATOM 808 O O . ILE A 1 102 ? 20.915 -0.739 -23.635 1.00 87.50 102 ILE A O 1
ATOM 812 N N . PRO A 1 103 ? 22.887 -1.007 -22.600 1.00 89.06 103 PRO A N 1
ATOM 813 C CA . PRO A 1 103 ? 23.461 0.240 -23.120 1.00 89.06 103 PRO A CA 1
ATOM 814 C C . PRO A 1 103 ? 23.526 0.196 -24.642 1.00 89.06 103 PRO A C 1
ATOM 816 O O . PRO A 1 103 ? 23.799 -0.874 -25.167 1.00 89.06 103 PRO A O 1
ATOM 819 N N . PHE A 1 104 ? 23.348 1.314 -25.361 1.00 85.44 104 PHE A N 1
ATOM 820 C CA . PHE A 1 104 ? 23.315 1.355 -26.841 1.00 85.44 104 PHE A CA 1
ATOM 821 C C . PHE A 1 104 ? 24.536 0.739 -27.549 1.00 85.44 104 PHE A C 1
ATOM 823 O O . PHE A 1 104 ? 24.432 0.344 -28.706 1.00 85.44 104 PHE A O 1
ATOM 830 N N . SER A 1 105 ? 25.672 0.629 -26.860 1.00 89.50 105 SER A N 1
ATOM 831 C CA . SER A 1 105 ? 26.891 -0.024 -27.345 1.00 89.50 105 SER A CA 1
ATOM 832 C C . SER A 1 105 ? 26.873 -1.556 -27.259 1.00 89.50 105 SER A C 1
ATOM 834 O O . SER A 1 105 ? 27.779 -2.185 -27.802 1.00 89.50 105 SER A O 1
ATOM 836 N N . SER A 1 106 ? 25.892 -2.164 -26.576 1.00 87.38 106 SER A N 1
ATOM 837 C CA . SER A 1 106 ? 25.804 -3.626 -26.460 1.00 87.38 106 SER A CA 1
ATOM 838 C C . SER A 1 106 ? 25.623 -4.272 -27.844 1.00 87.38 106 SER A C 1
ATOM 840 O O . SER A 1 106 ? 24.792 -3.782 -28.621 1.00 87.38 106 SER A O 1
ATOM 842 N N . PRO A 1 107 ? 26.362 -5.365 -28.138 1.00 88.94 107 PRO A N 1
ATOM 843 C CA . PRO A 1 107 ? 26.227 -6.140 -29.370 1.00 88.94 107 PRO A CA 1
ATOM 844 C C . PRO A 1 107 ? 24.946 -6.994 -29.426 1.00 88.94 107 PRO A C 1
ATOM 846 O O . PRO A 1 107 ? 24.695 -7.628 -30.450 1.00 88.94 107 PRO A O 1
ATOM 849 N N . ASP A 1 108 ? 24.149 -7.033 -28.355 1.00 87.75 108 ASP A N 1
ATOM 850 C CA . ASP A 1 108 ? 22.937 -7.849 -28.276 1.00 87.75 108 ASP A CA 1
ATOM 851 C C . ASP A 1 108 ? 21.830 -7.358 -29.221 1.00 87.75 108 ASP A C 1
ATOM 853 O O . ASP A 1 108 ? 21.651 -6.158 -29.459 1.00 87.75 108 ASP A O 1
ATOM 857 N N . ILE A 1 109 ? 21.019 -8.298 -29.717 1.00 87.62 109 ILE A N 1
ATOM 858 C CA . ILE A 1 109 ? 19.808 -7.980 -30.480 1.00 87.62 109 ILE A CA 1
ATOM 859 C C . ILE A 1 109 ? 18.803 -7.314 -29.532 1.00 87.62 109 ILE A C 1
ATOM 861 O O . ILE A 1 109 ? 18.464 -7.860 -28.483 1.00 87.62 109 ILE A O 1
ATOM 865 N N . ARG A 1 110 ? 18.328 -6.120 -29.897 1.00 88.19 110 ARG A N 1
ATOM 866 C CA . ARG A 1 110 ? 17.426 -5.302 -29.073 1.00 88.19 110 ARG A CA 1
ATOM 867 C C . ARG A 1 110 ? 15.959 -5.536 -29.392 1.00 88.19 110 ARG A C 1
ATOM 869 O O . ARG A 1 110 ? 15.578 -5.615 -30.559 1.00 88.19 110 ARG A O 1
ATOM 876 N N . VAL A 1 111 ? 15.135 -5.486 -28.350 1.00 85.25 111 VAL A N 1
ATOM 877 C CA . VAL A 1 111 ? 13.695 -5.218 -28.424 1.00 85.25 111 VAL A CA 1
ATOM 878 C C . VAL A 1 111 ? 13.424 -3.980 -27.565 1.00 85.25 111 VAL A C 1
ATOM 880 O O . VAL A 1 111 ? 13.400 -4.048 -26.337 1.00 85.25 111 VAL A O 1
ATOM 883 N N . ASN A 1 112 ? 13.256 -2.823 -28.211 1.00 87.31 112 ASN A N 1
ATOM 884 C CA . ASN A 1 112 ? 13.219 -1.505 -27.563 1.00 87.31 112 ASN A CA 1
ATOM 885 C C . ASN A 1 112 ? 14.479 -1.242 -26.709 1.00 87.31 112 ASN A C 1
ATOM 887 O O . ASN A 1 112 ? 15.578 -1.137 -27.254 1.00 87.31 112 ASN A O 1
ATOM 891 N N . TYR A 1 113 ? 14.318 -1.132 -25.388 1.00 85.94 113 TYR A N 1
ATOM 892 C CA . TYR A 1 113 ? 15.388 -0.848 -24.426 1.00 85.94 113 TYR A CA 1
ATOM 893 C C . TYR A 1 113 ? 16.063 -2.118 -23.872 1.00 85.94 113 TYR A C 1
ATOM 895 O O . TYR A 1 113 ? 17.094 -2.028 -23.206 1.00 85.94 113 TYR A O 1
ATOM 903 N N . TYR A 1 114 ? 15.521 -3.301 -24.177 1.00 87.75 114 TYR A N 1
ATOM 904 C CA . TYR A 1 114 ? 15.946 -4.579 -23.601 1.00 87.75 114 TYR A CA 1
ATOM 905 C C . TYR A 1 114 ? 16.648 -5.470 -24.630 1.00 87.75 114 TYR A C 1
ATOM 907 O O . TYR A 1 114 ? 16.481 -5.303 -25.842 1.00 87.75 114 TYR A O 1
ATOM 915 N N . GLY A 1 115 ? 17.435 -6.432 -24.147 1.00 87.44 115 GLY A N 1
ATOM 916 C CA . GLY A 1 115 ? 18.010 -7.487 -24.982 1.00 87.44 115 GLY A CA 1
ATOM 917 C C . GLY A 1 115 ? 16.982 -8.570 -25.311 1.00 87.44 115 GLY A C 1
ATOM 918 O O . GLY A 1 115 ? 16.057 -8.809 -24.542 1.00 87.44 115 GLY A O 1
ATOM 919 N N . SER A 1 116 ? 17.140 -9.246 -26.448 1.00 84.94 116 SER A N 1
ATOM 920 C CA . SER A 1 116 ? 16.235 -10.313 -26.901 1.00 84.94 116 SER A CA 1
ATOM 921 C C . SER A 1 116 ? 16.494 -11.677 -26.246 1.00 84.94 116 SER A C 1
ATOM 923 O O . SER A 1 116 ? 15.958 -12.684 -26.708 1.00 84.94 116 SER A O 1
ATOM 925 N N . HIS A 1 117 ? 17.383 -11.748 -25.256 1.00 81.06 117 HIS A N 1
ATOM 926 C CA . HIS A 1 117 ? 17.675 -12.982 -24.533 1.00 81.06 117 HIS A CA 1
ATOM 927 C C . HIS A 1 117 ? 16.502 -13.351 -23.617 1.00 81.06 117 HIS A C 1
ATOM 929 O O . HIS A 1 117 ? 15.742 -12.484 -23.185 1.00 81.06 117 HIS A O 1
ATOM 935 N N . ASN A 1 118 ? 16.346 -14.645 -23.318 1.00 75.69 118 ASN A N 1
ATOM 936 C CA . ASN A 1 118 ? 15.361 -15.071 -22.329 1.00 75.69 118 ASN A CA 1
ATOM 937 C C . ASN A 1 118 ? 15.721 -14.456 -20.976 1.00 75.69 118 ASN A C 1
ATOM 939 O O . ASN A 1 118 ? 16.830 -14.637 -20.479 1.00 75.69 118 ASN A O 1
ATOM 943 N N . LEU A 1 119 ? 14.771 -13.724 -20.407 1.00 67.81 119 LEU A N 1
ATOM 944 C CA . LEU A 1 119 ? 14.865 -13.197 -19.058 1.00 67.81 119 LEU A CA 1
ATOM 945 C C . LEU A 1 119 ? 14.548 -14.345 -18.103 1.00 67.81 119 LEU A C 1
ATOM 947 O O . LEU A 1 119 ? 13.391 -14.746 -17.976 1.00 67.81 119 LEU A O 1
ATOM 951 N N . GLU A 1 120 ? 15.569 -14.907 -17.465 1.00 64.31 120 GLU A N 1
ATOM 952 C CA . GLU A 1 120 ? 15.352 -15.778 -16.314 1.00 64.31 120 GLU A CA 1
ATOM 953 C C . GLU A 1 120 ? 14.957 -14.882 -15.138 1.00 64.31 120 GLU A C 1
ATOM 955 O O . GLU A 1 120 ? 15.711 -13.992 -14.746 1.00 64.31 120 GLU A O 1
ATOM 960 N N . CYS A 1 121 ? 13.737 -15.048 -14.620 1.00 56.16 121 CYS A N 1
ATOM 961 C CA . CYS A 1 121 ? 13.324 -14.344 -13.411 1.00 56.16 121 CYS A CA 1
ATOM 962 C C . CYS A 1 121 ? 14.274 -14.753 -12.274 1.00 56.16 121 CYS A C 1
ATOM 964 O O . CYS A 1 121 ? 14.372 -15.955 -12.006 1.00 56.16 121 CYS A O 1
ATOM 966 N N . PRO A 1 122 ? 14.959 -13.814 -11.600 1.00 54.38 122 PRO A N 1
ATOM 967 C CA . PRO A 1 122 ? 15.847 -14.180 -10.508 1.00 54.38 122 PRO A CA 1
ATOM 968 C C . PRO A 1 122 ? 15.014 -14.801 -9.384 1.00 54.38 122 PRO A C 1
ATOM 970 O O . PRO A 1 122 ? 14.023 -14.227 -8.931 1.00 54.38 122 PRO A O 1
ATOM 973 N N . SER A 1 123 ? 15.382 -16.014 -8.968 1.00 47.50 123 SER A N 1
ATOM 974 C CA . SER A 1 123 ? 14.641 -16.798 -7.973 1.00 47.50 123 SER A CA 1
ATOM 975 C C . SER A 1 123 ? 14.954 -16.423 -6.522 1.00 47.50 123 SER A C 1
ATOM 977 O O . SER A 1 123 ? 14.487 -17.098 -5.609 1.00 47.50 123 SER A O 1
ATOM 979 N N . SER A 1 124 ? 15.741 -15.381 -6.273 1.00 47.44 124 SER A N 1
ATOM 980 C CA . SER A 1 124 ? 16.071 -14.951 -4.916 1.00 47.44 124 SER A CA 1
ATOM 981 C C . SER A 1 124 ? 16.608 -13.529 -4.918 1.00 47.44 124 SER A C 1
ATOM 983 O O . SER A 1 124 ? 17.431 -13.176 -5.756 1.00 47.44 124 SER A O 1
ATOM 985 N N . MET A 1 125 ? 16.124 -12.739 -3.959 1.00 52.19 125 MET A N 1
ATOM 986 C CA . MET A 1 125 ? 16.712 -11.465 -3.558 1.00 52.19 125 MET A CA 1
ATOM 987 C C . MET A 1 125 ? 18.135 -11.759 -3.069 1.00 52.19 125 MET A C 1
ATOM 989 O O . MET A 1 125 ? 18.297 -12.341 -1.998 1.00 52.19 125 MET A O 1
ATOM 993 N N . GLU A 1 126 ? 19.150 -11.456 -3.874 1.00 45.53 126 GLU A N 1
ATOM 994 C CA . GLU A 1 126 ? 20.513 -11.335 -3.362 1.00 45.53 126 GLU A CA 1
ATOM 995 C C . GLU A 1 126 ? 20.624 -9.936 -2.748 1.00 45.53 126 GLU A C 1
ATOM 997 O O . GLU A 1 126 ? 20.450 -8.925 -3.428 1.00 45.53 126 GLU A O 1
ATOM 1002 N N . ASP A 1 127 ? 20.788 -9.907 -1.424 1.00 47.53 127 ASP A N 1
ATOM 1003 C CA . ASP A 1 127 ? 21.100 -8.713 -0.648 1.00 47.53 127 ASP A CA 1
ATOM 1004 C C . ASP A 1 127 ? 22.512 -8.245 -1.046 1.00 47.53 127 ASP A C 1
ATOM 1006 O O . ASP A 1 127 ? 23.503 -8.860 -0.654 1.00 47.53 127 ASP A O 1
ATOM 1010 N N . ASP A 1 128 ? 22.608 -7.189 -1.856 1.00 42.81 128 ASP A N 1
ATOM 1011 C CA . ASP A 1 128 ? 23.888 -6.549 -2.175 1.00 42.81 128 ASP A CA 1
ATOM 1012 C C . ASP A 1 128 ? 24.351 -5.682 -0.982 1.00 42.81 128 ASP A C 1
ATOM 1014 O O . ASP A 1 128 ? 23.695 -4.702 -0.610 1.00 42.81 128 ASP A O 1
ATOM 1018 N N . GLU A 1 129 ? 25.479 -6.088 -0.387 1.00 32.97 129 GLU A N 1
ATOM 1019 C CA . GLU A 1 129 ? 26.283 -5.400 0.643 1.00 32.97 129 GLU A CA 1
ATOM 1020 C C . GLU A 1 129 ? 27.111 -4.231 0.073 1.00 32.97 129 GLU A C 1
ATOM 1022 O O . GLU A 1 129 ? 27.675 -4.365 -1.040 1.00 32.97 129 GLU A O 1
#

Sequence (129 aa):
LSIPFTGNNMEGYANLTPGDYPISDDVPLLHEYPFKKNMGVSENTYEDNSTYYPVFGSSYGQYTNNVRYWATPNNGQCSPAEFCGGLYDDKKIEVPEQPKEIPFSSPDIRVNYYGSHNLECPSSMEDDE

Foldseek 3Di:
DDDDDPDPCPPPCPPDDDDDDPCVVVDPPPVVFAWDPQADFAPFDLVNLQVLAQPDDDDPVPDDSDDPDFQAPRSSPDPPRRNGPRTGGGHDDDDFDDADFDPPPDPADDDVRHGPDDDDRPPDPDPDD